Protein AF-A0A7S1QN34-F1 (afdb_monomer_lite)

Sequence (106 aa):
TACSRFCSSKGMDLSGVIRSRECRCGASKLNAQVWHQDNYKPSLSFPLATAAHAWNTECPLHLRRYIEPFESGGPPLRYRTTGIVDEAYVDSVVAGHTLAPEEEEH

Secondary structure (DSSP, 8-state):
-HHHHHHHHTT-SEEEEETTTEEEEE--TT-TTTTTTT---GGG---HHHHTT---TT--EEEEE--SPPBTTBS-GGG---SHHHHHHHHHHHHTS--PPPP---

pLDDT: mean 85.03, std 11.29, range [40.22, 94.94]

Organism: Alexandrium catenella (NCBI:txid2925)

Structure (mmCIF, N/CA/C/O backbone):
data_AF-A0A7S1QN34-F1
#
_entry.id   AF-A0A7S1QN34-F1
#
loop_
_atom_site.group_PDB
_atom_site.id
_atom_site.type_symbol
_atom_site.label_atom_id
_atom_site.label_alt_id
_atom_site.label_comp_id
_atom_site.label_asym_id
_atom_site.label_entity_id
_atom_site.label_seq_id
_atom_site.pdbx_PDB_ins_code
_atom_site.Cartn_x
_atom_site.Cartn_y
_atom_site.Cartn_z
_atom_site.occupancy
_atom_site.B_iso_or_equiv
_atom_site.auth_seq_id
_atom_site.auth_comp_id
_atom_site.auth_asym_id
_atom_site.auth_atom_id
_atom_site.pdbx_PDB_model_num
ATOM 1 N N . THR A 1 1 ? -7.336 -13.042 4.413 1.00 71.56 1 THR A N 1
ATOM 2 C CA . THR A 1 1 ? -7.592 -13.077 2.953 1.00 71.56 1 THR A CA 1
ATOM 3 C C . THR A 1 1 ? -8.525 -11.964 2.488 1.00 71.56 1 THR A C 1
ATOM 5 O O . THR A 1 1 ? -8.315 -11.470 1.390 1.00 71.56 1 THR A O 1
ATOM 8 N N . ALA A 1 2 ? -9.492 -11.499 3.295 1.00 90.81 2 ALA A N 1
ATOM 9 C CA . ALA A 1 2 ? -10.348 -10.358 2.929 1.00 90.81 2 ALA A CA 1
ATOM 10 C C . ALA A 1 2 ? -9.568 -9.042 2.711 1.00 90.81 2 ALA A C 1
ATOM 12 O O . ALA A 1 2 ? -9.715 -8.423 1.665 1.00 90.81 2 ALA A O 1
ATOM 13 N N . CYS A 1 3 ? -8.673 -8.671 3.638 1.00 94.25 3 CYS A N 1
ATOM 14 C CA . CYS A 1 3 ? -7.885 -7.432 3.533 1.00 94.25 3 CYS A CA 1
ATOM 15 C C . CYS A 1 3 ? -7.002 -7.386 2.273 1.00 94.25 3 CYS A C 1
ATOM 17 O O . CYS A 1 3 ? -6.991 -6.389 1.563 1.00 94.25 3 CYS A O 1
ATOM 19 N N . SER A 1 4 ? -6.328 -8.490 1.930 1.00 92.94 4 SER A N 1
ATOM 20 C CA . SER A 1 4 ? -5.521 -8.556 0.706 1.00 92.94 4 SER A CA 1
ATOM 21 C C . SER A 1 4 ? -6.369 -8.392 -0.554 1.00 92.94 4 SER A C 1
ATOM 23 O O . SER A 1 4 ? -5.977 -7.656 -1.448 1.00 92.94 4 SER A O 1
ATOM 25 N N . ARG A 1 5 ? -7.553 -9.021 -0.610 1.00 92.38 5 ARG A N 1
ATOM 26 C CA . ARG A 1 5 ? -8.467 -8.877 -1.752 1.00 92.38 5 ARG A CA 1
ATOM 27 C C . ARG A 1 5 ? -9.000 -7.450 -1.871 1.00 92.38 5 ARG A C 1
ATOM 29 O O . ARG A 1 5 ? -9.052 -6.934 -2.979 1.00 92.38 5 ARG A O 1
ATOM 36 N N . PHE A 1 6 ? -9.356 -6.827 -0.748 1.00 93.94 6 PHE A N 1
ATOM 37 C CA . PHE A 1 6 ? -9.778 -5.428 -0.705 1.00 93.94 6 PHE A CA 1
ATOM 38 C C . PHE A 1 6 ? -8.675 -4.498 -1.225 1.00 93.94 6 PHE A C 1
ATOM 40 O O . PHE A 1 6 ? -8.918 -3.731 -2.145 1.00 93.94 6 PHE A O 1
ATOM 47 N N . CYS A 1 7 ? -7.444 -4.616 -0.720 1.00 94.94 7 CYS A N 1
ATOM 48 C CA . CYS A 1 7 ? -6.346 -3.763 -1.176 1.00 94.94 7 CYS A CA 1
ATOM 49 C C . CYS A 1 7 ? -6.010 -3.983 -2.655 1.00 94.94 7 CYS A C 1
ATOM 51 O O . CYS A 1 7 ? -5.853 -3.012 -3.392 1.00 94.94 7 CYS A O 1
ATOM 53 N N . SER A 1 8 ? -5.997 -5.232 -3.131 1.00 93.94 8 SER A N 1
ATOM 54 C CA . SER A 1 8 ? -5.829 -5.503 -4.563 1.00 93.94 8 SER A CA 1
ATOM 55 C C . SER A 1 8 ? -6.964 -4.917 -5.406 1.00 93.94 8 SER A C 1
ATOM 57 O O . SER A 1 8 ? -6.709 -4.476 -6.522 1.00 93.94 8 SER A O 1
ATOM 59 N N . SER A 1 9 ? -8.188 -4.826 -4.869 1.00 93.62 9 SER A N 1
ATOM 60 C CA . SER A 1 9 ? -9.288 -4.138 -5.555 1.00 93.62 9 SER A CA 1
ATOM 61 C C . SER A 1 9 ? -9.105 -2.625 -5.641 1.00 93.62 9 SER A C 1
ATOM 63 O O . SER A 1 9 ? -9.741 -1.982 -6.466 1.00 93.62 9 SER A O 1
ATOM 65 N N . LYS A 1 10 ? -8.206 -2.045 -4.844 1.00 94.06 10 LYS A N 1
ATOM 66 C CA . LYS A 1 10 ? -7.792 -0.639 -4.942 1.00 94.06 10 LYS A CA 1
ATOM 67 C C . LYS A 1 10 ? -6.518 -0.451 -5.773 1.00 94.06 10 LYS A C 1
ATOM 69 O O . LYS A 1 10 ? -5.936 0.624 -5.760 1.00 94.06 10 LYS A O 1
ATOM 74 N N . GLY A 1 11 ? -6.044 -1.496 -6.458 1.00 93.62 11 GLY A N 1
ATOM 75 C CA . GLY A 1 11 ? -4.773 -1.466 -7.191 1.00 93.62 11 GLY A CA 1
ATOM 76 C C . GLY A 1 11 ? -3.534 -1.456 -6.288 1.00 93.62 11 GLY A C 1
ATOM 77 O O . GLY A 1 11 ? -2.427 -1.240 -6.765 1.00 93.62 11 GLY A O 1
ATOM 78 N N . MET A 1 12 ? -3.692 -1.704 -4.985 1.00 94.31 12 MET A N 1
ATOM 79 C CA . MET A 1 12 ? -2.606 -1.694 -4.004 1.00 94.31 12 MET A CA 1
ATOM 80 C C . MET A 1 12 ? -1.957 -3.080 -3.902 1.00 94.31 12 MET A C 1
ATOM 82 O O . MET A 1 12 ? -2.638 -4.109 -3.871 1.00 94.31 12 MET A O 1
ATOM 86 N N . ASP A 1 13 ? -0.628 -3.118 -3.817 1.00 94.12 13 ASP A N 1
ATOM 87 C CA . ASP A 1 13 ? 0.164 -4.351 -3.761 1.00 94.12 13 ASP A CA 1
ATOM 88 C C . ASP A 1 13 ? 0.622 -4.712 -2.338 1.00 94.12 13 ASP A C 1
ATOM 90 O O . ASP A 1 13 ? 1.208 -5.778 -2.138 1.00 94.12 13 ASP A O 1
ATOM 94 N N . LEU A 1 14 ? 0.317 -3.878 -1.337 1.00 94.12 14 LEU A N 1
ATOM 95 C CA . LEU A 1 14 ? 0.526 -4.157 0.084 1.00 94.12 14 LEU A CA 1
ATOM 96 C C . LEU A 1 14 ? -0.797 -4.125 0.853 1.00 94.12 14 LEU A C 1
ATOM 98 O O . LEU A 1 14 ? -1.653 -3.263 0.653 1.00 94.12 14 LEU A O 1
ATOM 102 N N . SER A 1 15 ? -0.938 -5.065 1.783 1.00 94.38 15 SER A N 1
ATOM 103 C CA . SER A 1 15 ? -2.056 -5.133 2.723 1.00 94.38 15 SER A CA 1
ATOM 104 C C . SER A 1 15 ? -1.551 -5.505 4.110 1.00 94.38 15 SER A C 1
ATOM 106 O O . SER A 1 15 ? -0.709 -6.390 4.255 1.00 94.38 15 SER A O 1
ATOM 108 N N . GLY A 1 16 ? -2.059 -4.830 5.132 1.00 92.44 16 GLY A N 1
ATOM 109 C CA . GLY A 1 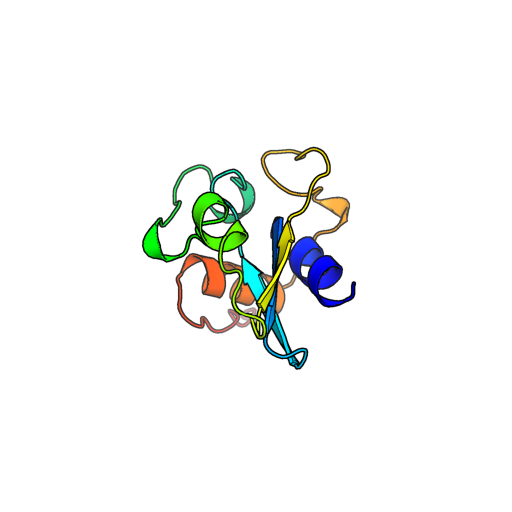16 ? -1.689 -5.035 6.524 1.00 92.44 16 GLY A CA 1
ATOM 110 C C . GLY A 1 16 ? -2.924 -5.212 7.389 1.00 92.44 16 GLY A C 1
ATOM 111 O O . GLY A 1 16 ? -3.866 -4.431 7.284 1.00 92.44 16 GLY A O 1
ATOM 112 N N . VAL A 1 17 ? -2.918 -6.227 8.251 1.00 92.81 17 VAL A N 1
ATOM 113 C CA . VAL A 1 17 ? -3.931 -6.388 9.298 1.00 92.81 17 VAL A CA 1
ATOM 114 C C . VAL A 1 17 ? -3.295 -6.090 10.647 1.00 92.81 17 VAL A C 1
ATOM 116 O O . VAL A 1 17 ? -2.401 -6.817 11.073 1.00 92.81 17 VAL A O 1
ATOM 119 N N . ILE A 1 18 ? -3.762 -5.039 11.317 1.00 91.38 18 ILE A N 1
ATOM 120 C CA . ILE A 1 18 ? -3.275 -4.609 12.629 1.00 91.38 18 ILE A CA 1
ATOM 121 C C . ILE A 1 18 ? -4.195 -5.186 13.710 1.00 91.38 18 ILE A C 1
ATOM 123 O O . ILE A 1 18 ? -5.413 -4.986 13.682 1.00 91.38 18 ILE A O 1
ATOM 127 N N . ARG A 1 19 ? -3.613 -5.933 14.656 1.00 89.56 19 ARG A N 1
ATOM 128 C CA . ARG A 1 19 ? -4.275 -6.599 15.793 1.00 89.56 19 ARG A CA 1
ATOM 129 C C . ARG A 1 19 ? -5.525 -7.390 15.392 1.00 89.56 19 ARG A C 1
ATOM 131 O O . ARG A 1 19 ? -6.502 -7.421 16.135 1.00 89.56 19 ARG A O 1
ATOM 138 N N . SER A 1 20 ? -5.523 -7.975 14.194 1.00 87.00 20 SER A N 1
ATOM 139 C CA . SER A 1 20 ? -6.667 -8.710 13.627 1.00 87.00 20 SER A CA 1
ATOM 140 C C . SER A 1 20 ? -7.965 -7.897 13.481 1.00 87.00 20 SER A C 1
ATOM 142 O O . SER A 1 20 ? -9.030 -8.488 13.324 1.00 87.00 20 SER A O 1
ATOM 144 N N . ARG A 1 21 ? -7.904 -6.558 13.533 1.00 90.06 21 ARG A N 1
ATOM 145 C CA . ARG A 1 21 ? -9.089 -5.677 13.545 1.00 90.06 21 ARG A CA 1
ATOM 146 C C . ARG A 1 21 ? -9.102 -4.654 12.425 1.00 90.06 21 ARG A C 1
ATOM 148 O O . ARG A 1 21 ? -10.158 -4.365 11.878 1.00 90.06 21 ARG A O 1
ATOM 155 N N . GLU A 1 22 ? -7.946 -4.107 12.089 1.00 92.62 22 GLU A N 1
ATOM 156 C CA . GLU A 1 22 ? -7.852 -2.973 11.179 1.00 92.62 22 GLU A CA 1
ATOM 157 C C . GLU A 1 22 ? -7.103 -3.372 9.912 1.00 92.62 22 GLU A C 1
ATOM 159 O O . GLU A 1 22 ? -5.999 -3.908 9.985 1.00 92.62 22 GLU A O 1
ATOM 164 N N . CYS A 1 23 ? -7.715 -3.128 8.753 1.00 93.56 23 CYS A N 1
ATOM 165 C CA . CYS A 1 23 ? -7.092 -3.346 7.453 1.00 93.56 23 CYS A CA 1
ATOM 166 C C . CYS A 1 23 ? -6.540 -2.023 6.923 1.00 93.56 23 CYS A C 1
ATOM 168 O O . CYS A 1 23 ? -7.261 -1.029 6.840 1.00 93.56 23 CYS A O 1
ATOM 170 N N . ARG A 1 24 ? -5.266 -2.023 6.541 1.00 92.69 24 ARG A N 1
ATOM 171 C CA . ARG A 1 24 ? -4.603 -0.896 5.884 1.00 92.69 24 ARG A CA 1
ATOM 172 C C . ARG A 1 24 ? -3.998 -1.356 4.569 1.00 92.69 24 ARG A C 1
ATOM 174 O O . ARG A 1 24 ? -3.350 -2.402 4.516 1.00 92.69 24 ARG A O 1
ATOM 181 N N . CYS A 1 25 ? -4.211 -0.571 3.523 1.00 93.81 25 CYS A N 1
ATOM 182 C CA . CYS A 1 25 ? -3.618 -0.791 2.213 1.00 93.81 25 CYS A CA 1
ATOM 183 C C . CYS A 1 25 ? -2.420 0.130 2.005 1.00 93.81 25 CYS A C 1
ATOM 185 O O . CYS A 1 25 ? -2.317 1.181 2.635 1.00 93.81 25 CYS A O 1
ATOM 187 N N . GLY A 1 26 ? -1.523 -0.269 1.114 1.00 93.06 26 GLY A N 1
ATOM 188 C CA . GLY A 1 26 ? -0.400 0.559 0.706 1.00 93.06 26 GLY A CA 1
ATOM 189 C C . GLY A 1 26 ? 0.180 0.101 -0.620 1.00 93.06 26 GLY A C 1
ATOM 190 O O . GLY A 1 26 ? -0.093 -1.006 -1.089 1.00 93.06 26 GLY A O 1
ATOM 191 N N . ALA A 1 27 ? 1.013 0.953 -1.200 1.00 93.00 27 ALA A N 1
ATOM 192 C CA . ALA A 1 27 ? 1.713 0.666 -2.437 1.00 93.00 27 ALA A CA 1
ATOM 193 C C . ALA A 1 27 ? 3.215 0.546 -2.184 1.00 93.00 27 ALA A C 1
ATOM 195 O O . ALA A 1 27 ? 3.819 1.400 -1.532 1.00 93.00 27 ALA A O 1
ATOM 196 N N . SER A 1 28 ? 3.844 -0.505 -2.709 1.00 91.00 28 SER A N 1
ATOM 197 C CA . SER A 1 28 ? 5.303 -0.554 -2.758 1.00 91.00 28 SER A CA 1
ATOM 198 C C . SER A 1 28 ? 5.828 0.439 -3.795 1.00 91.00 28 SER A C 1
ATOM 200 O O . SER A 1 28 ? 5.094 0.901 -4.668 1.00 91.00 28 SER A O 1
ATOM 202 N N . LYS A 1 29 ? 7.131 0.737 -3.746 1.00 89.44 29 LYS A N 1
ATOM 203 C CA . LYS A 1 29 ? 7.798 1.593 -4.742 1.00 89.44 29 LYS A CA 1
ATOM 204 C C . LYS A 1 29 ? 7.573 1.125 -6.190 1.00 89.44 29 LYS A C 1
ATOM 206 O O . LYS A 1 29 ? 7.604 1.938 -7.101 1.00 89.44 29 LYS A O 1
ATOM 211 N N . LEU A 1 30 ? 7.374 -0.176 -6.407 1.00 89.25 30 LEU A N 1
ATOM 212 C CA . LEU A 1 30 ? 7.239 -0.749 -7.748 1.00 89.25 30 LEU A CA 1
ATOM 213 C C . LEU A 1 30 ? 5.857 -0.510 -8.368 1.00 89.25 30 LEU A C 1
ATOM 215 O O . LEU A 1 30 ? 5.689 -0.733 -9.563 1.00 89.25 30 LEU A O 1
ATOM 219 N N . ASN A 1 31 ? 4.867 -0.108 -7.569 1.00 91.94 31 ASN A N 1
ATOM 220 C CA . ASN A 1 31 ? 3.490 0.054 -8.014 1.00 91.94 31 ASN A CA 1
ATOM 221 C C . ASN A 1 31 ? 3.278 1.434 -8.655 1.00 91.94 31 ASN A C 1
ATOM 223 O O . ASN A 1 31 ? 2.752 2.366 -8.046 1.00 91.94 31 ASN A O 1
ATOM 227 N N . ALA A 1 32 ? 3.722 1.556 -9.902 1.00 90.38 32 ALA A N 1
ATOM 228 C CA . ALA A 1 32 ? 3.643 2.776 -10.695 1.00 90.38 32 ALA A CA 1
ATOM 229 C C . ALA A 1 32 ? 2.199 3.228 -10.981 1.00 90.38 32 ALA A C 1
ATOM 231 O O . ALA A 1 32 ? 1.990 4.409 -11.251 1.00 90.38 32 ALA A O 1
ATOM 232 N N . GLN A 1 33 ? 1.212 2.326 -10.906 1.00 88.94 33 GLN A N 1
ATOM 233 C CA . GLN A 1 33 ? -0.204 2.682 -11.074 1.00 88.94 33 GLN A CA 1
ATOM 234 C C . GLN A 1 33 ? -0.712 3.577 -9.945 1.00 88.94 33 GLN A C 1
ATOM 236 O O . GLN A 1 33 ? -1.439 4.528 -10.209 1.00 88.94 33 GLN A O 1
ATOM 241 N N . VAL A 1 34 ? -0.315 3.289 -8.703 1.00 90.81 34 VAL A N 1
ATOM 242 C CA . VAL A 1 34 ? -0.701 4.091 -7.533 1.00 90.81 34 VAL A CA 1
ATOM 243 C C . VAL A 1 34 ? 0.143 5.361 -7.431 1.00 90.81 34 VAL A C 1
ATOM 245 O O . VAL A 1 34 ? -0.364 6.420 -7.086 1.00 90.81 34 VAL A O 1
ATOM 248 N N . TRP A 1 35 ? 1.434 5.287 -7.761 1.00 89.38 35 TRP A N 1
ATOM 249 C CA . TRP A 1 35 ? 2.336 6.441 -7.664 1.00 89.38 35 TRP A CA 1
ATOM 250 C C . TRP A 1 35 ? 2.307 7.375 -8.880 1.00 89.38 35 TRP A C 1
ATOM 252 O O . TRP A 1 35 ? 3.159 8.256 -8.972 1.00 89.38 35 TRP A O 1
ATOM 262 N N . HIS A 1 36 ? 1.375 7.190 -9.822 1.00 82.50 36 HIS A N 1
ATOM 263 C CA . HIS A 1 36 ? 1.306 7.953 -11.075 1.00 82.50 36 HIS A CA 1
ATOM 264 C C . HIS A 1 36 ? 2.676 8.080 -11.760 1.00 82.50 36 HIS A C 1
ATOM 266 O O . HIS A 1 36 ? 3.163 9.171 -12.042 1.00 82.50 36 HIS A O 1
ATOM 272 N N . GLN A 1 37 ? 3.310 6.929 -11.977 1.00 68.06 37 GLN A N 1
ATOM 273 C CA . GLN A 1 37 ? 4.571 6.749 -12.698 1.00 68.06 37 GLN A CA 1
ATOM 274 C C . GLN A 1 37 ? 5.833 7.434 -12.162 1.00 68.06 37 GLN A C 1
ATOM 276 O O . GLN A 1 37 ? 6.855 7.126 -12.743 1.00 68.06 37 GLN A O 1
ATOM 281 N N . ASP A 1 38 ? 5.825 8.250 -11.095 1.00 66.75 38 ASP A N 1
ATOM 282 C CA . ASP A 1 38 ? 7.064 8.670 -10.385 1.00 66.75 38 ASP A CA 1
ATOM 283 C C . ASP A 1 38 ? 6.844 9.510 -9.103 1.00 66.75 38 ASP A C 1
ATOM 285 O O . ASP A 1 38 ? 7.802 9.945 -8.462 1.00 66.75 38 ASP A O 1
ATOM 289 N N . ASN A 1 39 ? 5.606 9.710 -8.639 1.00 81.25 39 ASN A N 1
ATOM 290 C CA . ASN A 1 39 ? 5.312 10.496 -7.433 1.00 81.25 39 ASN A CA 1
ATOM 291 C C . ASN A 1 39 ? 5.427 9.669 -6.137 1.00 81.25 39 ASN A C 1
ATOM 293 O O . ASN A 1 39 ? 4.634 9.803 -5.201 1.00 81.25 39 ASN A O 1
ATOM 297 N N . TYR A 1 40 ? 6.397 8.753 -6.094 1.00 85.81 40 TYR A N 1
ATOM 298 C CA . TYR A 1 40 ? 6.636 7.909 -4.931 1.00 85.81 40 TYR A CA 1
ATOM 299 C C . TYR A 1 40 ? 7.085 8.755 -3.737 1.00 85.81 40 TYR A C 1
ATOM 301 O O . TYR A 1 40 ? 8.070 9.490 -3.815 1.00 85.81 40 TYR A O 1
ATOM 309 N N . LYS A 1 41 ? 6.406 8.587 -2.598 1.00 88.06 41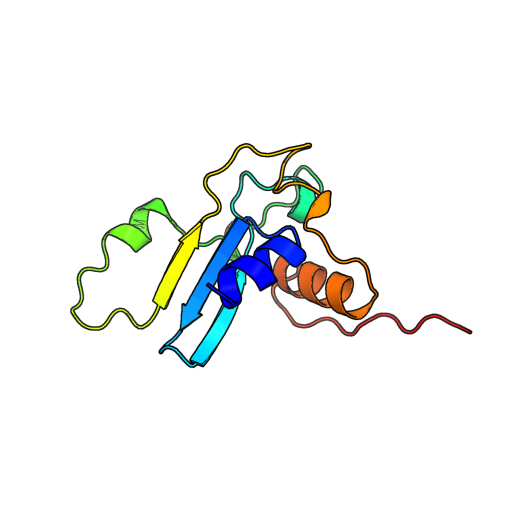 LYS A N 1
ATOM 310 C CA . LYS A 1 41 ? 6.738 9.269 -1.341 1.00 88.06 41 LYS A CA 1
ATOM 311 C C . LYS A 1 41 ? 7.430 8.302 -0.378 1.00 88.06 41 LYS A C 1
ATOM 313 O O . LYS A 1 41 ? 6.752 7.471 0.229 1.00 88.06 41 LYS A O 1
ATOM 318 N N . PRO A 1 42 ? 8.758 8.414 -0.163 1.00 86.50 42 PRO A N 1
ATOM 319 C CA . PRO A 1 42 ? 9.484 7.524 0.744 1.00 86.50 42 PRO A CA 1
ATOM 320 C C . PRO A 1 42 ? 8.926 7.510 2.172 1.00 86.50 42 PRO A C 1
ATOM 322 O O . PRO A 1 42 ? 8.963 6.471 2.821 1.00 86.50 42 PRO A O 1
ATOM 325 N N . SER A 1 43 ? 8.377 8.635 2.642 1.00 86.56 43 SER A N 1
ATOM 326 C CA . SER A 1 43 ? 7.761 8.765 3.970 1.00 86.56 43 SER A CA 1
ATOM 327 C C . SER A 1 43 ? 6.470 7.959 4.146 1.00 86.56 43 SER A C 1
ATOM 329 O O . SER A 1 43 ? 6.095 7.674 5.278 1.00 86.56 43 SER A O 1
ATOM 331 N N . LEU A 1 44 ? 5.801 7.582 3.052 1.00 85.19 44 LEU A N 1
ATOM 332 C CA . LEU A 1 44 ? 4.576 6.769 3.053 1.00 85.19 44 LEU A CA 1
ATOM 333 C C . LEU A 1 44 ? 4.846 5.304 2.688 1.00 85.19 44 LEU A C 1
ATOM 335 O O . LEU A 1 44 ? 3.928 4.490 2.603 1.00 85.19 44 LEU A O 1
ATOM 339 N N . SER A 1 45 ? 6.111 4.960 2.459 1.00 82.94 45 SER A N 1
ATOM 340 C CA . SER A 1 45 ? 6.514 3.617 2.087 1.00 82.94 45 SER A CA 1
ATOM 341 C C . SER A 1 45 ? 6.711 2.735 3.305 1.00 82.94 45 SER A C 1
ATOM 343 O O . SER A 1 45 ? 7.341 3.122 4.290 1.00 82.94 45 SER A O 1
ATOM 345 N N . PHE A 1 46 ? 6.221 1.504 3.211 1.00 83.19 46 PHE A N 1
ATOM 346 C CA . PHE A 1 46 ? 6.502 0.498 4.217 1.00 83.19 46 PHE A CA 1
ATOM 347 C C . PHE A 1 46 ? 7.884 -0.128 3.964 1.00 83.19 46 PHE A C 1
ATOM 349 O O . PHE A 1 46 ? 8.105 -0.694 2.884 1.00 83.19 46 PHE A O 1
ATOM 356 N N . PRO A 1 47 ? 8.820 -0.092 4.932 1.00 79.88 47 PRO A N 1
ATOM 357 C CA . PRO A 1 47 ? 10.173 -0.595 4.737 1.00 79.88 47 PRO A CA 1
ATOM 358 C C . PRO A 1 47 ? 10.199 -2.130 4.825 1.00 79.88 47 PRO A C 1
ATOM 360 O O . PRO A 1 47 ? 10.632 -2.723 5.811 1.00 79.88 47 PRO A O 1
ATOM 363 N N . LEU A 1 48 ? 9.737 -2.789 3.758 1.00 74.31 48 LEU A N 1
ATOM 364 C CA . LEU A 1 48 ? 9.614 -4.249 3.649 1.00 74.31 48 LEU A CA 1
ATOM 365 C C . LEU A 1 48 ? 10.890 -5.000 4.061 1.00 74.31 48 LEU A C 1
ATOM 367 O O . LEU A 1 48 ? 10.806 -6.032 4.722 1.00 74.31 48 LEU A O 1
ATOM 371 N N . ALA A 1 49 ? 12.061 -4.474 3.690 1.00 71.94 49 ALA A N 1
ATOM 372 C CA . ALA A 1 49 ? 13.352 -5.104 3.956 1.00 71.94 49 ALA A CA 1
ATOM 373 C C . ALA A 1 49 ? 13.700 -5.166 5.455 1.00 71.94 49 ALA A C 1
ATOM 375 O O . ALA A 1 49 ? 14.281 -6.149 5.910 1.00 71.94 49 ALA A O 1
ATOM 376 N N . THR A 1 50 ? 13.332 -4.142 6.231 1.00 70.31 50 THR A N 1
ATOM 377 C CA . THR A 1 50 ? 13.656 -4.067 7.665 1.00 70.31 50 THR A CA 1
ATOM 378 C C . THR A 1 50 ? 12.534 -4.624 8.538 1.00 70.31 50 THR A C 1
ATOM 380 O O . THR A 1 50 ? 12.797 -5.180 9.601 1.00 70.31 50 THR A O 1
ATOM 383 N N . ALA A 1 51 ? 11.285 -4.554 8.074 1.00 66.88 51 ALA A N 1
ATOM 384 C CA . ALA A 1 51 ? 10.122 -5.029 8.816 1.00 66.88 51 ALA A CA 1
ATOM 385 C C . ALA A 1 51 ? 10.035 -6.560 8.944 1.00 66.88 51 ALA A C 1
ATOM 387 O O . ALA A 1 51 ? 9.478 -7.057 9.919 1.00 66.88 51 ALA A O 1
ATOM 388 N N . ALA A 1 52 ? 10.617 -7.319 8.006 1.00 61.97 52 ALA A N 1
ATOM 389 C CA . ALA A 1 52 ? 10.655 -8.786 8.066 1.00 61.97 52 ALA A CA 1
ATOM 390 C C . ALA A 1 52 ? 11.436 -9.340 9.283 1.00 61.97 52 ALA A C 1
ATOM 392 O O . ALA A 1 52 ? 11.328 -10.522 9.600 1.00 61.97 52 ALA A O 1
ATOM 393 N N . HIS A 1 53 ? 12.205 -8.487 9.974 1.00 56.66 53 HIS A N 1
ATOM 394 C CA . HIS A 1 53 ? 13.078 -8.851 11.092 1.00 56.66 53 HIS A CA 1
ATOM 395 C C . HIS A 1 53 ? 12.578 -8.386 12.472 1.00 56.66 53 HIS A C 1
ATOM 397 O O . HIS A 1 53 ? 13.293 -8.537 13.460 1.00 56.66 53 HIS A O 1
ATOM 403 N N . ALA A 1 54 ? 11.339 -7.897 12.595 1.00 57.62 54 ALA A N 1
ATOM 404 C CA . ALA A 1 54 ? 10.736 -7.619 13.901 1.00 57.62 54 ALA A CA 1
ATOM 405 C C . ALA A 1 54 ? 10.259 -8.925 14.572 1.00 57.62 54 ALA A C 1
ATOM 407 O O . ALA A 1 54 ? 9.078 -9.255 14.558 1.00 57.62 54 ALA A O 1
ATOM 408 N N . TRP A 1 55 ? 11.193 -9.695 15.134 1.00 53.38 55 TRP A N 1
ATOM 409 C CA . TRP A 1 55 ? 10.938 -10.971 15.822 1.00 53.38 55 TRP A CA 1
ATOM 410 C C . TRP A 1 55 ? 10.552 -10.745 17.292 1.00 53.38 55 TRP A C 1
ATOM 412 O O . TRP A 1 55 ? 10.994 -11.471 18.182 1.00 53.38 55 TRP A O 1
ATOM 422 N N . ASN A 1 56 ? 9.754 -9.713 17.577 1.00 59.56 56 ASN A N 1
ATOM 423 C CA . ASN A 1 56 ? 9.067 -9.660 18.859 1.00 59.56 56 ASN A CA 1
ATOM 424 C C . ASN A 1 56 ? 7.864 -10.609 18.788 1.00 59.56 56 ASN A C 1
ATOM 426 O O . ASN A 1 56 ? 7.192 -10.729 17.766 1.00 59.56 56 ASN A O 1
ATOM 430 N N . THR A 1 57 ? 7.601 -11.324 19.875 1.00 58.75 57 THR A N 1
ATOM 431 C CA . THR A 1 57 ? 6.546 -12.347 19.952 1.00 58.75 57 THR A CA 1
ATOM 432 C C . THR A 1 57 ? 5.127 -11.793 19.782 1.00 58.75 57 THR A C 1
ATOM 434 O O . THR A 1 57 ? 4.180 -12.568 19.709 1.00 58.75 57 THR A O 1
ATOM 437 N N . GLU A 1 58 ? 4.969 -10.473 19.652 1.00 72.38 58 GLU A N 1
ATOM 438 C CA . GLU A 1 58 ? 3.686 -9.792 19.485 1.00 72.38 58 GLU A CA 1
ATOM 439 C C . GLU A 1 58 ? 3.753 -8.690 18.419 1.00 72.38 58 GLU A C 1
ATOM 441 O O . GLU A 1 58 ? 3.320 -7.563 18.657 1.00 72.38 58 GLU A O 1
ATOM 446 N N . CYS A 1 59 ? 4.294 -8.971 17.229 1.00 77.62 59 CYS A N 1
ATOM 447 C CA . CYS A 1 59 ? 4.119 -8.041 16.113 1.00 77.62 59 CYS A CA 1
ATOM 448 C C . CYS A 1 59 ? 2.614 -7.937 15.798 1.00 77.62 59 CYS A C 1
ATOM 450 O O . CYS A 1 59 ? 2.018 -8.908 15.321 1.00 77.62 59 CYS A O 1
ATOM 452 N N . PRO A 1 60 ? 1.963 -6.782 16.040 1.00 85.88 60 PRO A N 1
ATOM 453 C CA . PRO A 1 60 ? 0.523 -6.668 15.856 1.00 85.88 60 PRO A CA 1
ATOM 454 C C . PRO A 1 60 ? 0.143 -6.617 14.373 1.00 85.88 60 PRO A C 1
ATOM 456 O O . PRO A 1 60 ? -1.041 -6.614 14.059 1.00 85.88 60 PRO A O 1
ATOM 459 N N . LEU A 1 61 ? 1.116 -6.511 13.467 1.00 86.44 61 LEU A N 1
ATOM 460 C CA . LEU A 1 61 ? 0.903 -6.298 12.046 1.00 86.44 61 LEU A CA 1
ATOM 461 C C . LEU A 1 61 ? 1.164 -7.585 11.260 1.00 86.44 61 LEU A C 1
ATOM 463 O O . LEU A 1 61 ? 2.298 -8.037 11.127 1.00 86.44 61 LEU A O 1
ATOM 467 N N . HIS A 1 62 ? 0.117 -8.111 10.633 1.00 88.06 62 HIS A N 1
ATOM 468 C CA . HIS A 1 62 ? 0.239 -9.138 9.606 1.00 88.06 62 HIS A CA 1
ATOM 469 C C . HIS A 1 62 ? 0.271 -8.486 8.226 1.00 88.06 62 HIS A C 1
ATOM 471 O O . HIS A 1 62 ? -0.769 -8.096 7.692 1.00 88.06 62 HIS A O 1
ATOM 477 N N . LEU A 1 63 ? 1.466 -8.378 7.648 1.00 88.75 63 LEU A N 1
ATOM 478 C CA . LEU A 1 63 ? 1.673 -7.821 6.316 1.00 88.75 63 LEU A CA 1
ATOM 479 C C . LEU A 1 63 ? 1.601 -8.907 5.235 1.00 88.75 63 LEU A C 1
ATOM 481 O O . LEU A 1 63 ? 2.136 -10.004 5.392 1.00 88.75 63 LEU A O 1
ATOM 485 N N . ARG A 1 64 ? 0.978 -8.584 4.104 1.00 90.06 64 ARG A N 1
ATOM 486 C CA . ARG A 1 64 ? 0.983 -9.382 2.878 1.00 90.06 64 ARG A CA 1
ATOM 487 C C . ARG A 1 64 ? 1.282 -8.491 1.685 1.00 90.06 64 ARG A C 1
ATOM 489 O O . ARG A 1 64 ? 0.691 -7.421 1.542 1.00 90.06 64 ARG A O 1
ATOM 496 N N . ARG A 1 65 ? 2.153 -8.985 0.812 1.00 91.06 65 ARG A N 1
ATOM 497 C CA . ARG A 1 65 ? 2.485 -8.368 -0.468 1.00 91.06 65 ARG A CA 1
ATOM 498 C C . ARG A 1 65 ? 1.922 -9.209 -1.609 1.00 91.06 65 ARG A C 1
ATOM 500 O O . ARG A 1 65 ? 1.919 -10.435 -1.524 1.00 91.06 65 ARG A O 1
ATOM 507 N N . TYR A 1 66 ? 1.447 -8.548 -2.654 1.00 90.75 66 TYR A N 1
ATOM 508 C CA . TYR A 1 66 ? 1.088 -9.180 -3.917 1.00 90.75 66 TYR A CA 1
ATOM 509 C C . TYR A 1 66 ? 2.355 -9.712 -4.605 1.00 90.75 66 TYR A C 1
ATOM 511 O O . TYR A 1 66 ? 3.324 -8.972 -4.773 1.00 90.75 66 TYR A O 1
ATOM 519 N N . ILE A 1 67 ? 2.361 -10.999 -4.954 1.00 88.12 67 ILE A N 1
ATOM 520 C CA . ILE A 1 67 ? 3.548 -11.713 -5.466 1.00 88.12 67 ILE A CA 1
ATOM 521 C C . ILE A 1 67 ? 3.443 -12.121 -6.937 1.00 88.12 67 ILE A C 1
ATOM 523 O O . ILE A 1 67 ? 4.417 -12.599 -7.508 1.00 88.12 67 ILE A O 1
ATOM 527 N N . GLU A 1 68 ? 2.273 -11.949 -7.538 1.00 88.81 68 GLU A N 1
ATOM 528 C CA . GLU A 1 68 ? 2.042 -12.270 -8.943 1.00 88.81 68 GLU A CA 1
ATOM 529 C C . GLU A 1 68 ? 2.633 -11.176 -9.857 1.00 88.81 68 GLU A C 1
ATOM 531 O O . GLU A 1 68 ? 2.967 -10.080 -9.384 1.00 88.81 68 GLU A O 1
ATOM 536 N N . PRO A 1 69 ? 2.761 -11.430 -11.171 1.00 90.56 69 PRO A N 1
ATOM 537 C CA . PRO A 1 69 ? 3.262 -10.438 -12.112 1.00 90.56 69 PRO A CA 1
ATOM 538 C C . PRO A 1 69 ? 2.439 -9.149 -12.093 1.00 90.56 69 PRO A C 1
ATOM 540 O O . PRO A 1 69 ? 1.209 -9.168 -11.971 1.00 90.56 69 PRO A O 1
ATOM 543 N N . PHE A 1 70 ? 3.136 -8.022 -12.227 1.00 92.25 70 PHE A N 1
ATOM 544 C CA . PHE A 1 70 ? 2.494 -6.733 -12.443 1.00 92.25 70 PHE A CA 1
ATOM 545 C C . PHE A 1 70 ? 2.076 -6.610 -13.910 1.00 92.25 70 PHE A C 1
ATOM 547 O O . PHE A 1 70 ? 2.836 -6.947 -14.816 1.00 92.25 70 PHE A O 1
ATOM 554 N N . GLU A 1 71 ? 0.885 -6.074 -14.135 1.00 91.75 71 GLU A N 1
ATOM 555 C CA . GLU A 1 71 ? 0.359 -5.711 -15.446 1.00 91.75 71 GLU A CA 1
ATOM 556 C C . GLU A 1 71 ? 0.316 -4.184 -15.504 1.00 91.75 71 GLU A C 1
ATOM 558 O O . GLU A 1 71 ? -0.242 -3.547 -14.613 1.00 91.75 71 GLU A O 1
ATOM 563 N N . SER A 1 72 ? 0.940 -3.570 -16.512 1.00 88.25 72 SER A N 1
ATOM 564 C CA . SER A 1 72 ? 0.968 -2.104 -16.659 1.00 88.25 72 SER A CA 1
ATOM 565 C C . SER A 1 72 ? 1.435 -1.362 -15.391 1.00 88.25 72 SER A C 1
ATOM 567 O O . SER A 1 72 ? 0.847 -0.355 -15.003 1.00 88.25 72 SER A O 1
ATOM 569 N N . GLY A 1 73 ? 2.466 -1.878 -14.712 1.00 88.94 73 GLY A N 1
ATOM 570 C CA . GLY A 1 73 ? 3.098 -1.218 -13.562 1.00 88.94 73 GLY A CA 1
ATOM 571 C C . GLY A 1 73 ? 2.419 -1.417 -12.200 1.00 88.94 73 GLY A C 1
ATOM 572 O O . GLY A 1 73 ? 2.811 -0.750 -11.249 1.00 88.94 73 GLY A O 1
ATOM 573 N N . GLY A 1 74 ? 1.438 -2.313 -12.071 1.00 91.94 74 GLY A N 1
ATOM 574 C CA . GLY A 1 74 ? 0.793 -2.629 -10.790 1.00 91.94 74 GLY A CA 1
ATOM 575 C C . GLY A 1 74 ? 0.036 -3.961 -10.825 1.00 91.94 74 GLY A C 1
ATOM 576 O O . GLY A 1 74 ? 0.176 -4.718 -11.787 1.00 91.94 74 GLY A O 1
ATOM 577 N N . PRO A 1 75 ? -0.758 -4.291 -9.791 1.00 92.56 75 PRO A N 1
ATOM 578 C CA . PRO A 1 75 ? -1.678 -5.424 -9.842 1.00 92.56 75 PRO A CA 1
ATOM 579 C C . PRO A 1 75 ? -2.623 -5.360 -11.067 1.00 92.56 75 PRO A C 1
ATOM 581 O O . PRO A 1 75 ? -2.956 -4.268 -11.526 1.00 92.56 75 PRO A O 1
ATOM 584 N N . PRO A 1 76 ? -3.099 -6.506 -11.591 1.00 92.94 76 PRO A N 1
ATOM 585 C CA . PRO A 1 76 ? -3.998 -6.566 -12.738 1.00 92.94 76 PRO A CA 1
ATOM 586 C C . PRO A 1 76 ? -5.225 -5.672 -12.577 1.00 92.94 76 PRO A C 1
ATOM 588 O O . PRO A 1 76 ? -5.992 -5.818 -11.622 1.00 92.94 76 PRO A O 1
ATOM 591 N N . LEU A 1 77 ? -5.463 -4.808 -13.567 1.00 89.44 77 LEU A N 1
ATOM 592 C CA . LEU A 1 77 ? -6.587 -3.864 -13.565 1.00 89.44 77 LEU A CA 1
ATOM 593 C C . LEU A 1 77 ? -7.947 -4.569 -13.465 1.00 89.44 77 LEU A C 1
ATOM 595 O O . LEU A 1 77 ? -8.887 -4.004 -12.923 1.00 89.44 77 LEU A O 1
ATOM 599 N N . ARG A 1 78 ? -8.041 -5.834 -13.896 1.00 89.38 78 ARG A N 1
ATOM 600 C CA . ARG A 1 78 ? -9.249 -6.668 -13.756 1.00 89.38 78 ARG A CA 1
ATOM 601 C C . ARG A 1 78 ? -9.699 -6.896 -12.309 1.00 89.38 78 ARG A C 1
ATOM 603 O O . ARG A 1 78 ? -10.833 -7.301 -12.087 1.00 89.38 78 ARG A O 1
ATOM 610 N N . TYR A 1 79 ? -8.816 -6.701 -11.330 1.00 87.81 79 TYR A N 1
ATOM 611 C CA . TYR A 1 79 ? -9.181 -6.781 -9.916 1.00 87.81 79 TYR A CA 1
ATOM 612 C C . TYR A 1 79 ? -9.660 -5.441 -9.366 1.00 87.81 79 TYR A C 1
ATOM 614 O O . TYR A 1 79 ? -10.308 -5.433 -8.320 1.00 87.81 79 TYR A O 1
ATOM 622 N N . ARG A 1 80 ? -9.343 -4.335 -10.048 1.00 89.69 80 ARG A N 1
ATOM 623 C CA . ARG A 1 80 ? -9.604 -2.979 -9.586 1.00 89.69 80 ARG A CA 1
ATOM 624 C C . ARG A 1 80 ? -11.098 -2.667 -9.648 1.00 89.69 80 ARG A C 1
ATOM 626 O O . ARG A 1 80 ? -11.752 -2.908 -10.657 1.00 89.69 80 ARG A O 1
ATOM 633 N N . THR A 1 81 ? -11.619 -2.109 -8.565 1.00 89.00 81 THR A N 1
ATOM 634 C CA . THR A 1 81 ? -12.945 -1.496 -8.516 1.00 89.00 81 THR A CA 1
ATOM 635 C C . THR A 1 81 ? -12.815 0.001 -8.784 1.00 89.00 81 THR A C 1
ATOM 637 O O . THR A 1 81 ? -11.829 0.626 -8.388 1.00 89.00 81 THR A O 1
ATOM 640 N N . THR A 1 82 ? -13.786 0.559 -9.500 1.00 80.44 82 THR A N 1
ATOM 641 C CA . THR A 1 82 ? -13.818 1.966 -9.918 1.00 80.44 82 THR A CA 1
ATOM 642 C C . THR A 1 82 ? -15.041 2.638 -9.309 1.00 80.44 82 THR A C 1
ATOM 644 O O . THR A 1 82 ? -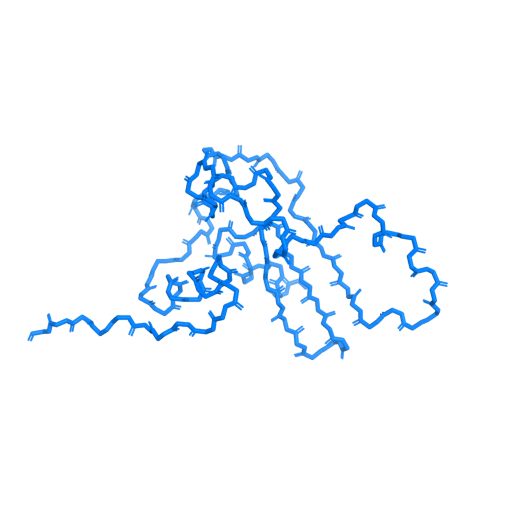16.155 2.133 -9.459 1.00 80.44 82 THR A O 1
ATOM 647 N N . GLY A 1 83 ? -14.831 3.749 -8.612 1.00 87.31 83 GLY A N 1
ATOM 648 C CA . GLY A 1 83 ? -15.879 4.555 -7.993 1.00 87.31 83 GLY A CA 1
ATOM 649 C C . GLY A 1 83 ? -15.273 5.665 -7.138 1.00 87.31 83 GLY A C 1
ATOM 650 O O . GLY A 1 83 ? -14.185 5.489 -6.594 1.00 87.31 83 GLY A O 1
ATOM 651 N N . ILE A 1 84 ? -15.995 6.774 -6.975 1.00 86.88 84 ILE A N 1
ATOM 652 C CA . ILE A 1 84 ? -15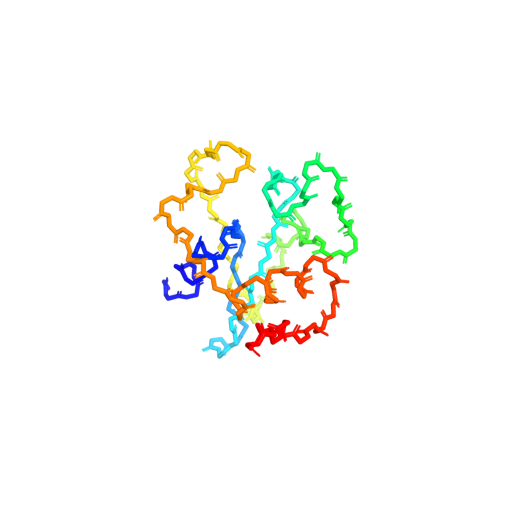.501 7.995 -6.310 1.00 86.88 84 ILE A CA 1
ATOM 653 C C . ILE A 1 84 ? -14.950 7.743 -4.895 1.00 86.88 84 ILE A C 1
ATOM 655 O O . ILE A 1 84 ? -13.938 8.306 -4.489 1.00 86.88 84 ILE A O 1
ATOM 659 N N . VAL A 1 85 ? -15.567 6.821 -4.148 1.00 88.69 85 VAL A N 1
ATOM 660 C CA . VAL A 1 85 ? -15.124 6.443 -2.795 1.00 88.69 85 VAL A CA 1
ATOM 661 C C . VAL A 1 85 ? -13.818 5.645 -2.833 1.00 88.69 85 VAL A C 1
ATOM 663 O O . VAL A 1 85 ? -12.970 5.776 -1.950 1.00 88.69 85 VAL A O 1
ATOM 666 N N . ASP A 1 86 ? -13.650 4.808 -3.853 1.00 89.88 86 ASP A N 1
ATOM 667 C CA . ASP A 1 86 ? -12.458 3.985 -4.024 1.00 89.88 86 ASP A CA 1
ATOM 668 C C . ASP A 1 86 ? -11.266 4.828 -4.468 1.00 89.88 86 ASP A C 1
ATOM 670 O O . ASP A 1 86 ? -10.150 4.602 -3.999 1.00 89.88 86 ASP A O 1
ATOM 674 N N . GLU A 1 87 ? -11.520 5.802 -5.338 1.00 89.75 87 GLU A N 1
ATOM 675 C CA . GLU A 1 87 ? -10.539 6.774 -5.815 1.00 89.75 87 GLU A CA 1
ATOM 676 C C . GLU A 1 87 ? -10.069 7.666 -4.671 1.00 89.75 87 GLU A C 1
ATOM 678 O O . GLU A 1 87 ? -8.884 7.639 -4.348 1.00 89.75 87 GLU A O 1
ATOM 683 N N . ALA A 1 88 ? -10.985 8.292 -3.926 1.00 91.12 88 ALA A N 1
ATOM 684 C CA . ALA A 1 88 ? -10.613 9.086 -2.756 1.00 91.12 88 ALA A CA 1
ATOM 685 C C . ALA A 1 88 ? -9.861 8.281 -1.688 1.00 91.12 88 ALA A C 1
ATOM 687 O O . ALA A 1 88 ? -8.977 8.815 -1.013 1.00 91.12 88 ALA A O 1
ATOM 688 N N . TYR A 1 89 ? -10.154 6.985 -1.531 1.00 90.81 89 TYR A N 1
ATOM 689 C CA . TYR A 1 89 ? -9.371 6.121 -0.648 1.00 90.81 89 TYR A CA 1
ATOM 690 C C . TYR A 1 89 ? -7.931 5.939 -1.148 1.00 90.81 89 TYR A C 1
ATOM 692 O O . TYR A 1 89 ? -6.992 6.067 -0.360 1.00 90.81 89 TYR A O 1
ATOM 700 N N . VAL A 1 90 ? -7.742 5.647 -2.438 1.00 90.94 90 VAL A N 1
ATOM 701 C CA . VAL A 1 90 ? -6.408 5.527 -3.051 1.00 90.94 90 VAL A CA 1
ATOM 702 C C . VAL A 1 90 ? -5.645 6.843 -2.928 1.00 90.94 90 VAL A C 1
ATOM 704 O O . VAL A 1 90 ? -4.504 6.841 -2.459 1.00 90.94 90 VAL A O 1
ATOM 707 N N . ASP A 1 91 ? -6.295 7.960 -3.237 1.00 90.69 91 ASP A N 1
ATOM 708 C CA . ASP A 1 91 ? -5.689 9.284 -3.168 1.00 90.69 91 ASP A CA 1
ATOM 709 C C . ASP A 1 91 ? -5.330 9.655 -1.734 1.00 90.69 91 ASP A C 1
ATOM 711 O O . ASP A 1 91 ? -4.249 10.185 -1.495 1.00 90.69 91 ASP A O 1
ATOM 715 N N . SER A 1 92 ? -6.154 9.285 -0.749 1.00 91.06 92 SER A N 1
ATOM 716 C CA . SER A 1 92 ? -5.827 9.465 0.670 1.00 91.06 92 SER A CA 1
ATOM 717 C C . SER A 1 92 ? -4.543 8.728 1.063 1.00 91.06 92 SER A C 1
ATOM 719 O O . SER A 1 92 ? -3.701 9.250 1.800 1.00 91.06 92 SER A O 1
ATOM 721 N N . VAL A 1 93 ? -4.363 7.502 0.559 1.00 89.88 93 VAL A N 1
ATOM 722 C CA . VAL A 1 93 ? -3.155 6.699 0.802 1.00 89.88 93 VAL A CA 1
ATOM 723 C C . VAL A 1 93 ? -1.933 7.360 0.161 1.00 89.88 93 VAL A C 1
ATOM 725 O O . VAL A 1 93 ? -0.894 7.471 0.809 1.00 89.88 93 VAL A O 1
ATOM 728 N N . VAL A 1 94 ? -2.056 7.848 -1.076 1.00 90.31 94 VAL A N 1
ATOM 729 C CA . VAL A 1 94 ? -0.977 8.545 -1.804 1.00 90.31 94 VAL A CA 1
ATOM 730 C C . VAL A 1 94 ? -0.674 9.921 -1.198 1.00 90.31 94 VAL A C 1
ATOM 732 O O . VAL A 1 94 ? 0.476 10.373 -1.175 1.00 90.31 94 VAL A O 1
ATOM 735 N N . ALA A 1 95 ? -1.684 10.614 -0.683 1.00 89.81 95 ALA A N 1
ATOM 736 C CA . ALA A 1 95 ? -1.566 11.913 -0.036 1.00 89.81 95 ALA A CA 1
ATOM 737 C C . ALA A 1 95 ? -0.991 11.804 1.382 1.00 89.81 95 ALA A C 1
ATOM 739 O O . ALA A 1 95 ? -0.343 12.743 1.850 1.00 89.81 95 ALA A O 1
ATOM 740 N N . GLY A 1 96 ? -1.187 10.662 2.046 1.00 88.25 96 GLY A N 1
ATOM 741 C CA . GLY A 1 96 ? -0.790 10.430 3.434 1.00 88.25 96 GLY A CA 1
ATOM 742 C C . GLY A 1 96 ? -1.759 11.017 4.465 1.00 88.25 96 GLY A C 1
ATOM 743 O O . GLY A 1 96 ? -1.424 11.080 5.645 1.00 88.25 96 GLY A O 1
ATOM 744 N N . HIS A 1 97 ? -2.940 11.461 4.037 1.00 89.62 97 HIS A N 1
ATOM 745 C CA . HIS A 1 97 ? -4.014 11.980 4.883 1.00 89.62 97 HIS A CA 1
ATOM 746 C C . HIS A 1 97 ? -5.367 11.739 4.209 1.00 89.62 97 HIS A C 1
ATOM 748 O O . HIS A 1 97 ? -5.423 11.493 3.010 1.00 89.62 97 HIS A O 1
ATOM 754 N N . THR A 1 98 ? -6.455 11.786 4.975 1.00 91.31 98 THR A N 1
ATOM 755 C CA . THR A 1 98 ? -7.800 11.524 4.451 1.00 91.31 98 THR A CA 1
ATOM 756 C C . THR A 1 98 ? -8.264 12.641 3.521 1.00 91.31 98 THR A C 1
ATOM 758 O O . THR A 1 98 ? -8.281 13.806 3.916 1.00 91.31 98 THR A O 1
ATOM 761 N N . LEU A 1 99 ? -8.697 12.257 2.325 1.00 90.81 99 LEU A N 1
ATOM 762 C CA . LEU A 1 99 ? -9.386 13.086 1.346 1.00 90.81 99 LEU A CA 1
ATOM 763 C C . LEU A 1 99 ? -10.861 12.672 1.286 1.00 90.81 99 LEU A C 1
ATOM 765 O O . LEU A 1 99 ? -11.193 11.496 1.458 1.00 90.81 99 LEU A O 1
ATOM 769 N N . ALA A 1 100 ? -11.747 13.645 1.088 1.00 89.44 100 ALA A N 1
ATOM 770 C CA . ALA A 1 100 ? -13.159 13.371 0.857 1.00 89.44 100 ALA A CA 1
ATOM 771 C C . ALA A 1 100 ? -13.364 12.893 -0.591 1.00 89.44 100 ALA A C 1
ATOM 773 O O . ALA A 1 100 ? -12.636 13.350 -1.473 1.00 89.44 100 ALA A O 1
ATOM 774 N N . PRO A 1 101 ? -14.330 11.994 -0.850 1.00 86.44 10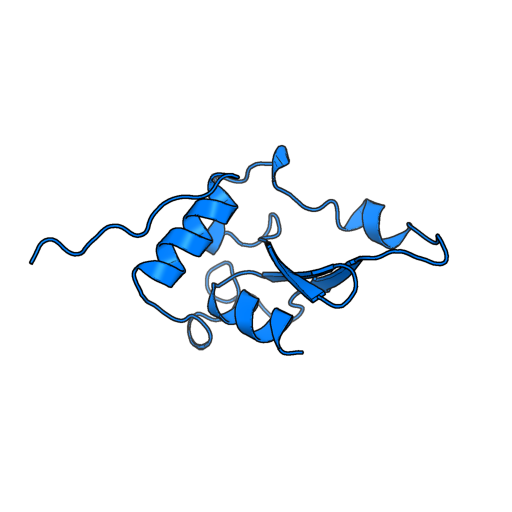1 PRO A N 1
ATOM 775 C CA . PRO A 1 101 ? -14.777 11.736 -2.212 1.00 86.44 101 PRO A CA 1
ATOM 776 C C . PRO A 1 101 ? -15.307 13.024 -2.828 1.00 86.44 101 PRO A C 1
ATOM 778 O O . PRO A 1 101 ? -16.080 13.741 -2.193 1.00 86.44 101 PRO A O 1
ATOM 781 N N . GLU A 1 102 ? -14.868 13.310 -4.048 1.00 77.06 102 GLU A N 1
ATOM 782 C CA . GLU A 1 102 ? -15.464 14.367 -4.853 1.00 77.06 102 GLU A CA 1
ATOM 783 C C . GLU A 1 102 ? -16.926 13.977 -5.112 1.00 77.06 102 GLU A C 1
ATOM 785 O O . GLU A 1 102 ? -17.215 12.856 -5.542 1.00 77.06 102 GLU A O 1
ATOM 790 N N . GLU A 1 103 ? -17.861 14.857 -4.758 1.00 66.44 103 GLU A N 1
ATOM 791 C CA . GLU A 1 103 ? -19.265 14.673 -5.115 1.00 66.44 103 GLU A CA 1
ATOM 792 C C . GLU A 1 103 ? -19.375 14.862 -6.635 1.00 66.44 103 GLU A C 1
ATOM 794 O O . GLU A 1 103 ? -18.886 15.860 -7.162 1.00 66.44 103 GLU A O 1
ATOM 799 N N . GLU A 1 104 ? -19.981 13.911 -7.356 1.00 55.31 104 GLU A N 1
ATOM 800 C CA . GLU A 1 104 ? -20.376 14.158 -8.747 1.00 55.31 104 GLU A CA 1
ATOM 801 C C . GLU A 1 104 ? -21.334 15.361 -8.740 1.00 55.31 104 GLU A C 1
ATOM 803 O O . GLU A 1 104 ? -22.449 15.250 -8.225 1.00 55.31 104 GLU A O 1
ATOM 808 N N . GLU A 1 105 ? -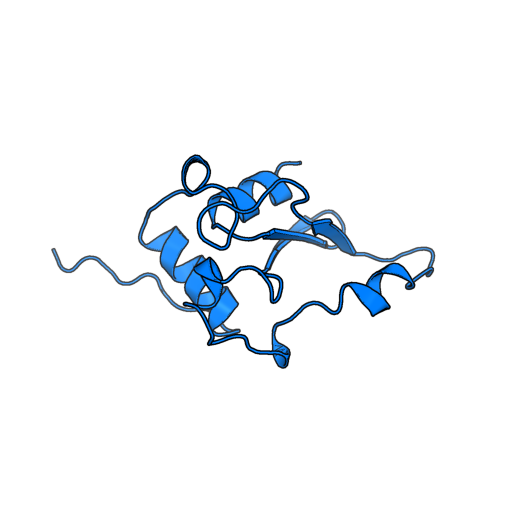20.901 16.515 -9.264 1.00 53.88 105 GLU A N 1
ATOM 809 C CA . GLU A 1 105 ? -21.811 17.626 -9.559 1.00 53.88 105 GLU A CA 1
ATOM 810 C C . GLU A 1 105 ? -22.888 17.098 -10.521 1.00 53.88 105 GLU A C 1
ATOM 812 O O . GLU A 1 105 ? -22.595 16.753 -11.669 1.00 53.88 105 GLU A O 1
ATOM 817 N N . HIS A 1 106 ? -24.116 16.970 -10.014 1.00 40.22 106 HIS A N 1
ATOM 818 C CA . HIS A 1 106 ? -25.290 16.488 -10.742 1.00 40.22 106 HIS A CA 1
ATOM 819 C C . HIS A 1 106 ? -26.073 17.646 -11.365 1.00 40.22 106 HIS A C 1
ATOM 821 O O . HIS A 1 106 ? -26.242 18.680 -10.676 1.00 40.22 106 HIS A O 1
#

Radius of gyration: 14.26 Å; chains: 1; bounding box: 39×31×37 Å

Foldseek 3Di:
DVLCLVLVQLLFFKWKQFQVPDIDTAHAPQQCVLCVNHVDDPVLHDPVVVVVPPPDPCPRIDMDGHDDDADPRTRDCVSYDDDQVSVQSSVCSSVVHHDDRDDPPD